Protein AF-A0AAW9W8B9-F1 (afdb_monomer_lite)

Organism: Streptococcus pneumoniae (NCBI:txid1313)

Secondary structure (DSSP, 8-state):
--TGGGT-SSSGGGHHHHHHHHHHHHHHHHHHHHHS-HHHHHHHS-SS---EEEPSEETTEEPPTTSEESEEEE-HHIIIIITTTT------S-S-EEE--SSTT-TT-EEEESSS-TTSTTS--

Foldseek 3Di:
DDQQQVVHDDCVVCVVLVVVLVVLVVVVLVVVLVVDDPVCNVVSDDPDDAEEAEAQLGVQGRADQCQDDVDPDGNCCNNPPCNVVVNDDDQPVDQKDWDDDPDNRPNNTHIYRHNHDCSDPPNSD

Sequence (125 aa):
GSAERLGKKSLEDIKDIVNKAADGYRNYYDFWYRLASDNVKQRLLRDAVIPIWEGYNAPGGWVEKYGRYNTDKVYTPLREFFGPMDKYYNYNGTGAYAAIYPNSDDIRTDVKYVHLEMVGEYGIS

Radius of gyration: 16.25 Å; chains: 1; bounding box: 38×25×50 Å

pLDDT: mean 89.36, std 5.5, range [68.25, 96.06]

Structure (mmCIF, N/CA/C/O backbone):
data_AF-A0AAW9W8B9-F1
#
_entry.id   AF-A0AAW9W8B9-F1
#
loop_
_atom_site.group_PDB
_atom_site.id
_atom_site.type_symbol
_atom_site.label_atom_id
_atom_site.label_alt_id
_atom_site.label_comp_id
_atom_site.label_asym_id
_atom_site.label_entity_id
_atom_site.label_seq_id
_atom_site.pdbx_PDB_ins_code
_atom_site.Cartn_x
_atom_site.Cartn_y
_atom_site.Cartn_z
_atom_site.occupancy
_atom_site.B_iso_or_equiv
_atom_site.auth_seq_id
_atom_site.auth_com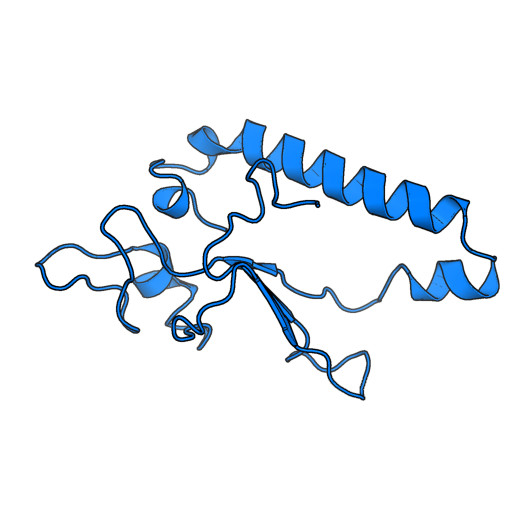p_id
_atom_site.auth_asym_id
_atom_site.auth_atom_id
_atom_site.pdbx_PDB_model_num
ATOM 1 N N . GLY A 1 1 ? 3.658 -2.983 0.040 1.00 87.56 1 GLY A N 1
ATOM 2 C CA . GLY A 1 1 ? 4.743 -2.004 0.166 1.00 87.56 1 GLY A CA 1
ATOM 3 C C . GLY A 1 1 ? 5.986 -2.640 -0.401 1.00 87.56 1 GLY A C 1
ATOM 4 O O . GLY A 1 1 ? 6.249 -3.787 -0.061 1.00 87.56 1 GLY A O 1
ATOM 5 N N . SER A 1 2 ? 6.722 -1.933 -1.253 1.00 92.25 2 SER A N 1
ATOM 6 C CA . SER A 1 2 ? 7.921 -2.449 -1.903 1.00 92.25 2 SER A CA 1
ATOM 7 C C . SER A 1 2 ? 9.026 -1.399 -1.894 1.00 92.25 2 SER A C 1
ATOM 9 O O . SER A 1 2 ? 8.762 -0.195 -1.891 1.00 92.25 2 SER A O 1
ATOM 11 N N . ALA A 1 3 ? 10.276 -1.857 -1.883 1.00 93.56 3 ALA A N 1
ATOM 12 C CA . ALA A 1 3 ? 11.432 -0.971 -1.963 1.00 93.56 3 ALA A CA 1
ATOM 13 C C . ALA A 1 3 ? 11.483 -0.235 -3.308 1.00 93.56 3 ALA A C 1
ATOM 15 O O . ALA A 1 3 ? 11.750 0.967 -3.356 1.00 93.56 3 ALA A O 1
ATOM 16 N N . GLU A 1 4 ? 11.139 -0.941 -4.387 1.00 93.38 4 GLU A N 1
ATOM 17 C CA . GLU A 1 4 ? 11.162 -0.401 -5.744 1.00 93.38 4 GLU A CA 1
ATOM 18 C C . GLU A 1 4 ? 10.189 0.777 -5.899 1.00 93.38 4 GLU A C 1
ATOM 20 O O . GLU A 1 4 ? 10.537 1.758 -6.554 1.00 93.38 4 GLU A O 1
ATOM 25 N N . ARG A 1 5 ? 9.035 0.767 -5.208 1.00 91.06 5 ARG A N 1
ATOM 26 C CA . ARG A 1 5 ? 8.100 1.909 -5.170 1.00 91.06 5 ARG A CA 1
ATOM 27 C C . ARG A 1 5 ? 8.750 3.212 -4.725 1.00 91.06 5 ARG A C 1
ATOM 29 O O . ARG A 1 5 ? 8.359 4.275 -5.201 1.00 91.06 5 ARG A O 1
ATOM 36 N N . LEU A 1 6 ? 9.708 3.117 -3.806 1.00 91.31 6 LEU A N 1
ATOM 37 C CA . LEU A 1 6 ? 10.438 4.240 -3.217 1.00 91.31 6 LEU A CA 1
ATOM 38 C C . LEU A 1 6 ? 11.757 4.525 -3.958 1.00 91.31 6 LEU A C 1
ATOM 40 O O . LEU A 1 6 ? 12.603 5.273 -3.465 1.00 91.31 6 LEU A O 1
ATOM 44 N N . GLY A 1 7 ? 11.983 3.886 -5.113 1.00 91.25 7 GLY A N 1
ATOM 45 C CA . GLY A 1 7 ? 13.245 3.971 -5.850 1.00 91.25 7 GLY A CA 1
ATOM 46 C C . GLY A 1 7 ? 14.423 3.302 -5.139 1.00 91.25 7 GLY A C 1
ATOM 47 O O . GLY A 1 7 ? 15.574 3.660 -5.392 1.00 91.25 7 GLY A O 1
ATOM 48 N N . LYS A 1 8 ? 14.152 2.360 -4.229 1.00 93.31 8 LYS A N 1
ATOM 49 C CA . LYS A 1 8 ? 15.152 1.598 -3.469 1.00 93.31 8 LYS A CA 1
ATOM 50 C C . LYS A 1 8 ? 15.271 0.169 -3.991 1.00 93.31 8 LYS A C 1
ATOM 52 O O . LYS A 1 8 ? 14.413 -0.292 -4.741 1.00 93.31 8 LYS A O 1
ATOM 57 N N . LYS A 1 9 ? 16.351 -0.526 -3.626 1.00 92.06 9 LYS A N 1
ATOM 58 C CA . LYS A 1 9 ? 16.678 -1.843 -4.199 1.00 92.06 9 LYS A CA 1
ATOM 59 C C . LYS A 1 9 ? 16.408 -3.002 -3.249 1.00 92.06 9 LYS A C 1
ATOM 61 O O . LYS A 1 9 ? 16.231 -4.120 -3.722 1.00 92.06 9 LYS A O 1
ATOM 66 N N . SER A 1 10 ? 16.370 -2.757 -1.942 1.00 93.50 10 SER A N 1
ATOM 67 C CA . SER A 1 10 ? 16.194 -3.812 -0.943 1.00 93.50 10 SER A CA 1
ATOM 68 C C . SER A 1 10 ? 15.312 -3.389 0.231 1.00 93.50 10 SER A C 1
ATOM 70 O O . SER A 1 10 ? 14.986 -2.214 0.406 1.00 93.50 10 SER A O 1
ATOM 72 N N . LEU A 1 11 ? 14.923 -4.371 1.049 1.00 89.94 11 LEU A N 1
ATOM 73 C CA . LEU A 1 11 ? 14.217 -4.128 2.305 1.00 89.94 11 LEU A CA 1
ATOM 74 C C . LEU A 1 11 ? 15.096 -3.347 3.292 1.00 89.94 11 LEU A C 1
ATOM 76 O O . LEU A 1 11 ? 14.600 -2.485 4.013 1.00 89.94 11 LEU A O 1
ATOM 80 N N . GLU A 1 12 ? 16.398 -3.623 3.303 1.00 95.94 12 GLU A N 1
ATOM 81 C CA . GLU A 1 12 ? 17.372 -2.942 4.153 1.00 95.94 12 GLU A CA 1
ATOM 82 C C . GLU A 1 12 ? 17.393 -1.434 3.875 1.00 95.94 12 GLU A C 1
ATOM 84 O O . GLU A 1 12 ? 17.378 -0.651 4.823 1.00 95.94 12 GLU A O 1
ATOM 89 N N . ASP A 1 13 ? 17.316 -1.026 2.602 1.00 96.06 13 ASP A N 1
ATOM 90 C CA . ASP A 1 13 ? 17.293 0.386 2.190 1.00 96.06 13 ASP A CA 1
ATOM 91 C C . ASP A 1 13 ? 16.066 1.157 2.707 1.00 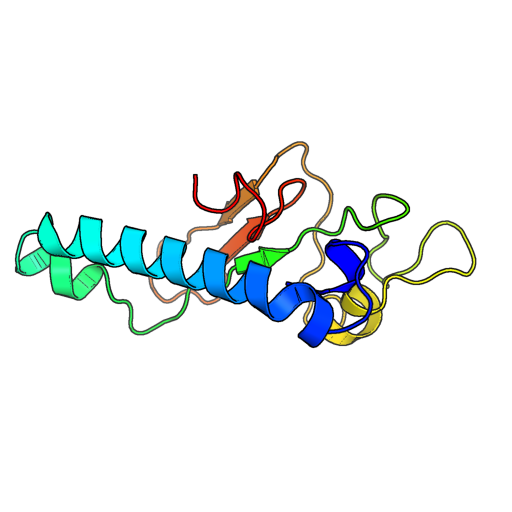96.06 13 ASP A C 1
ATOM 93 O O . ASP A 1 13 ? 16.079 2.390 2.762 1.00 96.06 13 ASP A O 1
ATOM 97 N N . ILE A 1 14 ? 14.979 0.448 3.028 1.00 94.31 14 ILE A N 1
ATOM 98 C CA . ILE A 1 14 ? 13.706 1.040 3.463 1.00 94.31 14 ILE A CA 1
ATOM 99 C C . ILE A 1 14 ? 13.378 0.741 4.924 1.00 94.31 14 ILE A C 1
ATOM 101 O O . ILE A 1 14 ? 12.343 1.193 5.410 1.00 94.31 14 ILE A O 1
ATOM 105 N N . LYS A 1 15 ? 14.234 0.002 5.637 1.00 95.12 15 LYS A N 1
ATOM 106 C CA . LYS A 1 15 ? 13.943 -0.504 6.983 1.00 95.12 15 LYS A CA 1
ATOM 107 C C . LYS A 1 15 ? 13.583 0.613 7.959 1.00 95.12 15 LYS A C 1
ATOM 109 O O . LYS A 1 15 ? 12.579 0.507 8.656 1.00 95.12 15 LYS A O 1
ATOM 114 N N . ASP A 1 16 ? 14.345 1.701 7.967 1.00 95.19 16 ASP A N 1
ATOM 115 C CA . ASP A 1 16 ? 14.099 2.822 8.880 1.00 95.19 16 ASP A CA 1
ATOM 116 C C . ASP A 1 16 ? 12.805 3.573 8.547 1.00 95.19 16 ASP A C 1
ATOM 118 O O . ASP A 1 16 ? 12.073 3.983 9.447 1.00 95.19 16 ASP A O 1
ATOM 122 N N . ILE A 1 17 ? 12.476 3.697 7.257 1.00 93.38 17 ILE A N 1
ATOM 123 C CA . ILE A 1 17 ? 11.228 4.314 6.789 1.00 93.38 17 ILE A CA 1
ATOM 124 C C . ILE A 1 17 ? 10.037 3.447 7.215 1.00 93.38 17 ILE A C 1
ATOM 126 O O . ILE A 1 17 ? 9.063 3.957 7.767 1.00 93.38 17 ILE A O 1
ATOM 130 N N . VAL A 1 18 ? 10.135 2.129 7.021 1.00 93.25 18 VAL A N 1
ATOM 131 C CA . VAL A 1 18 ? 9.107 1.169 7.440 1.00 93.25 18 VAL A CA 1
ATOM 132 C C . VAL A 1 18 ? 8.937 1.174 8.959 1.00 93.25 18 VAL A C 1
ATOM 134 O O . VAL A 1 18 ? 7.805 1.233 9.428 1.00 93.25 18 VAL A O 1
ATOM 137 N N . ASN A 1 19 ? 10.029 1.180 9.730 1.00 95.00 19 ASN A N 1
ATOM 138 C CA . ASN A 1 19 ? 9.979 1.243 11.193 1.00 95.00 19 ASN A CA 1
ATOM 139 C C . ASN A 1 19 ? 9.307 2.530 11.677 1.00 95.00 19 ASN A C 1
ATOM 141 O O . ASN A 1 19 ? 8.388 2.475 12.489 1.00 95.00 19 ASN A O 1
ATOM 145 N N . LYS A 1 20 ? 9.705 3.683 11.126 1.00 93.81 20 LYS A N 1
ATOM 146 C CA . LYS A 1 20 ? 9.087 4.971 11.456 1.00 93.81 20 LYS A CA 1
ATOM 147 C C . LYS A 1 20 ? 7.594 4.973 11.134 1.00 93.81 20 LYS A C 1
ATOM 149 O O . LYS A 1 20 ? 6.796 5.473 11.925 1.00 93.81 20 LYS A O 1
ATOM 154 N N . ALA A 1 21 ? 7.211 4.412 9.987 1.00 92.06 21 ALA A N 1
ATOM 155 C CA . ALA A 1 21 ? 5.810 4.314 9.615 1.00 92.06 21 ALA A CA 1
ATOM 156 C C . ALA A 1 21 ? 5.037 3.403 10.581 1.00 92.06 21 ALA A C 1
ATOM 158 O O . ALA A 1 21 ? 3.974 3.783 11.069 1.00 92.06 21 ALA A O 1
ATOM 159 N N . ALA A 1 22 ? 5.597 2.238 10.915 1.00 91.50 22 ALA A N 1
ATOM 160 C CA . ALA A 1 22 ? 5.018 1.296 11.866 1.00 91.50 22 ALA A CA 1
ATOM 161 C C . ALA A 1 22 ? 4.826 1.919 13.259 1.00 91.50 22 ALA A C 1
ATOM 163 O O . ALA A 1 22 ? 3.759 1.755 13.852 1.00 91.50 22 ALA A O 1
ATOM 164 N N . ASP A 1 23 ? 5.803 2.686 13.751 1.00 94.19 23 ASP A N 1
ATOM 165 C CA . ASP A 1 23 ? 5.678 3.433 15.005 1.00 94.19 23 ASP A CA 1
ATOM 166 C C . ASP A 1 23 ? 4.539 4.456 14.941 1.00 94.19 23 ASP A C 1
ATOM 168 O O . ASP A 1 23 ? 3.758 4.572 15.886 1.00 94.19 23 ASP A O 1
ATOM 172 N N . GLY A 1 24 ? 4.392 5.167 13.821 1.00 91.62 24 GLY A N 1
ATOM 173 C CA . GLY A 1 24 ? 3.291 6.109 13.635 1.00 91.62 24 GLY A CA 1
ATOM 174 C C . GLY A 1 24 ? 1.917 5.426 13.609 1.00 91.62 24 GLY A C 1
ATOM 175 O O . GLY A 1 24 ? 1.022 5.862 14.332 1.00 91.62 24 GLY A O 1
ATOM 176 N N . TYR A 1 25 ? 1.756 4.314 12.879 1.00 89.12 25 TYR A N 1
ATOM 177 C CA . TYR A 1 25 ? 0.518 3.521 12.910 1.00 89.12 25 TYR A CA 1
ATOM 178 C C . TYR A 1 25 ? 0.220 2.998 14.321 1.00 89.12 25 TYR A C 1
ATOM 180 O O . TYR A 1 25 ? -0.916 3.089 14.788 1.00 89.12 25 TYR A O 1
ATOM 188 N N . ARG A 1 26 ? 1.235 2.501 15.040 1.00 91.19 26 ARG A N 1
ATOM 189 C CA . ARG A 1 26 ? 1.084 2.049 16.430 1.00 91.19 26 ARG A CA 1
ATOM 190 C C . ARG A 1 26 ? 0.599 3.182 17.333 1.00 91.19 26 ARG A C 1
ATOM 192 O O . ARG A 1 26 ? -0.330 2.982 18.110 1.00 91.19 26 ARG A O 1
ATOM 199 N N . ASN A 1 27 ? 1.206 4.361 17.222 1.00 92.69 27 ASN A N 1
ATOM 200 C CA . ASN A 1 27 ? 0.850 5.523 18.033 1.00 92.69 27 ASN A CA 1
ATOM 201 C C . ASN A 1 27 ? -0.562 6.036 17.712 1.00 92.69 27 ASN A C 1
ATOM 203 O O . ASN A 1 27 ? -1.284 6.422 18.628 1.00 92.69 27 ASN A O 1
ATOM 207 N N . TYR A 1 28 ? -0.984 5.992 16.443 1.00 90.56 28 TYR A N 1
ATOM 208 C CA . TYR A 1 28 ? -2.358 6.307 16.042 1.00 90.56 28 TYR A CA 1
ATOM 209 C C . TYR A 1 28 ? -3.370 5.378 16.729 1.00 90.56 28 TYR A C 1
ATOM 211 O O . TYR A 1 28 ? -4.333 5.850 17.336 1.00 90.56 28 TYR A O 1
ATOM 219 N N . TYR A 1 29 ? -3.132 4.061 16.699 1.00 88.44 29 TYR A N 1
ATOM 220 C CA . TYR A 1 29 ? -4.007 3.104 17.380 1.00 88.44 29 TYR A CA 1
ATOM 221 C C . TYR A 1 29 ? -3.981 3.262 18.907 1.00 88.44 29 TYR A C 1
ATOM 223 O O . TYR A 1 29 ? -5.043 3.218 19.523 1.00 88.44 29 TYR A O 1
ATOM 231 N N . ASP A 1 30 ? -2.816 3.501 19.523 1.00 91.56 30 ASP A N 1
ATOM 232 C CA . ASP A 1 30 ? -2.699 3.762 20.971 1.00 91.56 30 ASP A CA 1
ATOM 233 C C . ASP A 1 30 ? -3.489 5.013 21.388 1.00 91.56 30 ASP A C 1
ATOM 235 O O . ASP A 1 30 ? -4.219 4.985 22.381 1.00 91.56 30 ASP A O 1
ATOM 239 N N . PHE A 1 31 ? -3.417 6.091 20.601 1.00 93.06 31 PHE A N 1
ATOM 240 C CA . PHE A 1 31 ? -4.184 7.312 20.847 1.00 93.06 31 PHE A CA 1
ATOM 241 C C . PHE A 1 31 ? -5.694 7.040 20.876 1.00 93.06 31 PHE A C 1
ATOM 243 O O . PHE A 1 31 ? -6.361 7.355 21.865 1.00 93.06 31 PHE A O 1
ATOM 250 N N . TRP A 1 32 ? -6.235 6.398 19.835 1.00 91.12 32 TRP A N 1
ATOM 251 C CA . TRP A 1 32 ? -7.665 6.083 19.774 1.00 91.12 32 TRP A CA 1
ATOM 252 C C . TRP A 1 32 ? -8.094 5.077 20.832 1.00 91.12 32 TRP A C 1
ATOM 254 O O . TRP A 1 32 ? -9.176 5.210 21.401 1.00 91.12 32 TRP A O 1
ATOM 264 N N . TYR A 1 33 ? -7.242 4.105 21.147 1.00 92.19 33 TYR A N 1
ATOM 265 C CA . TYR A 1 33 ? -7.517 3.126 22.190 1.00 92.19 33 TYR A CA 1
ATOM 266 C C . TYR A 1 33 ? -7.656 3.776 23.573 1.00 92.19 33 TYR A C 1
ATOM 268 O O . TYR A 1 33 ? -8.528 3.388 24.352 1.00 92.19 33 TYR A O 1
ATOM 276 N N . ARG A 1 34 ? -6.839 4.793 23.879 1.00 93.50 34 ARG A N 1
ATOM 277 C CA . ARG A 1 34 ? -6.920 5.547 25.143 1.00 93.50 34 ARG A CA 1
ATOM 278 C C . ARG A 1 34 ? -8.169 6.416 25.248 1.00 93.50 34 ARG A C 1
ATOM 280 O O . ARG A 1 34 ? -8.665 6.603 26.355 1.00 93.50 34 ARG A O 1
ATOM 287 N N . LEU A 1 35 ? -8.660 6.938 24.125 1.00 94.62 35 LEU A N 1
ATOM 288 C CA . LEU A 1 35 ? -9.876 7.757 24.078 1.00 94.62 35 LEU A CA 1
ATOM 289 C C . LEU A 1 35 ? -11.164 6.931 24.012 1.00 94.62 35 LEU A C 1
ATOM 291 O O . LEU A 1 35 ? -12.227 7.419 24.393 1.00 94.62 35 LEU A O 1
ATOM 295 N N . ALA A 1 36 ? -11.092 5.700 23.510 1.00 91.69 36 ALA A N 1
ATOM 296 C CA . ALA A 1 36 ? -12.253 4.840 23.366 1.00 91.69 36 ALA A CA 1
ATOM 297 C C . ALA A 1 36 ? -12.835 4.422 24.724 1.00 91.69 36 ALA A C 1
ATOM 299 O O . ALA A 1 36 ? -12.117 4.147 25.686 1.00 91.69 36 ALA A O 1
ATOM 300 N N . SER A 1 37 ? -14.159 4.297 24.779 1.00 92.44 37 SER A N 1
ATOM 301 C CA . SER A 1 37 ? -14.848 3.625 25.879 1.00 92.44 37 SER A CA 1
ATOM 302 C C . SER A 1 37 ? -14.559 2.120 25.866 1.00 92.44 37 SER A C 1
ATOM 304 O O . SER A 1 37 ? -14.233 1.542 24.825 1.00 92.44 37 SER A O 1
ATOM 306 N N . ASP A 1 38 ? -14.709 1.451 27.011 1.00 89.31 38 ASP A N 1
ATOM 307 C CA . ASP A 1 38 ? -14.340 0.034 27.150 1.00 89.31 38 ASP A CA 1
ATOM 308 C C . ASP A 1 38 ? -15.077 -0.888 26.164 1.00 89.31 38 ASP A C 1
ATOM 310 O O . ASP A 1 38 ? -14.480 -1.807 25.605 1.00 89.31 38 ASP A O 1
ATOM 314 N N . ASN A 1 39 ? -16.341 -0.583 25.854 1.00 85.88 39 ASN A N 1
ATOM 315 C CA . ASN A 1 39 ? -17.142 -1.320 24.871 1.00 85.88 39 ASN A CA 1
ATOM 316 C C . ASN A 1 39 ? -16.723 -1.081 23.402 1.00 85.88 39 ASN A C 1
ATOM 318 O O . ASN A 1 39 ? -17.182 -1.794 22.511 1.00 85.88 39 ASN A O 1
ATOM 322 N N . VAL A 1 40 ? -15.887 -0.074 23.129 1.00 86.31 40 VAL A N 1
ATOM 323 C CA . VAL A 1 40 ? -15.358 0.243 21.790 1.00 86.31 40 VAL A CA 1
ATOM 324 C C . VAL A 1 40 ? -13.924 -0.259 21.627 1.00 86.31 40 VAL A C 1
ATOM 326 O O . VAL A 1 40 ? -13.565 -0.689 20.533 1.00 86.31 40 VAL A O 1
ATOM 329 N N . LYS A 1 41 ? -13.125 -0.296 22.702 1.00 88.31 41 LYS A N 1
ATOM 330 C CA . LYS A 1 41 ? -11.743 -0.815 22.696 1.00 88.31 41 LYS A CA 1
ATOM 331 C C . LYS A 1 41 ? -11.628 -2.201 22.059 1.00 88.31 41 LYS A C 1
ATOM 333 O O . LYS A 1 41 ? -10.770 -2.411 21.208 1.00 88.31 41 LYS A O 1
ATOM 338 N N . GLN A 1 42 ? -12.543 -3.111 22.399 1.00 80.56 42 GLN A N 1
ATOM 339 C CA . GLN A 1 42 ? -12.582 -4.468 21.835 1.00 80.56 42 GLN A CA 1
ATOM 340 C C . GLN A 1 42 ? -12.904 -4.509 20.332 1.00 80.56 42 GLN A C 1
ATOM 342 O O . GLN A 1 42 ? -12.648 -5.511 19.684 1.00 80.56 42 GLN A O 1
ATOM 347 N N . ARG A 1 43 ? -13.463 -3.434 19.764 1.00 79.69 43 ARG A N 1
ATOM 348 C CA . ARG A 1 43 ? -13.811 -3.333 18.336 1.00 79.69 43 ARG A CA 1
ATOM 349 C C . ARG A 1 43 ? -12.757 -2.589 17.514 1.00 79.69 43 ARG A C 1
ATOM 351 O O . ARG A 1 43 ? -12.812 -2.639 16.286 1.00 79.69 43 ARG A O 1
ATOM 358 N N . LEU A 1 44 ? -11.838 -1.877 18.174 1.00 79.50 44 LEU A N 1
ATOM 359 C CA . LEU A 1 44 ? -10.690 -1.232 17.527 1.00 79.50 44 LEU A CA 1
ATOM 360 C C . LEU A 1 44 ? -9.657 -2.266 17.076 1.00 79.50 44 LEU A C 1
ATOM 362 O O . LEU A 1 44 ? -9.088 -2.137 15.996 1.00 79.50 44 LEU A O 1
ATOM 366 N N . LEU A 1 45 ? -9.440 -3.294 17.894 1.00 74.56 45 LEU A N 1
ATOM 367 C CA . LEU A 1 45 ? -8.583 -4.425 17.567 1.00 74.56 45 LEU A CA 1
ATOM 368 C C . LEU A 1 45 ? -9.459 -5.493 16.912 1.00 74.56 45 LEU A C 1
ATOM 370 O O . LEU A 1 45 ? -10.238 -6.155 17.587 1.00 74.56 45 LEU A O 1
ATOM 374 N N . ARG A 1 46 ? -9.397 -5.596 15.584 1.00 70.44 46 ARG A N 1
ATOM 375 C CA . ARG A 1 46 ? -10.122 -6.631 14.840 1.00 70.44 46 ARG A CA 1
ATOM 376 C C . ARG A 1 46 ? -9.322 -7.928 14.819 1.00 70.44 46 ARG A C 1
ATOM 378 O O . ARG A 1 46 ? -8.098 -7.888 14.720 1.00 70.44 46 ARG A O 1
ATOM 385 N N . ASP A 1 47 ? -10.032 -9.052 14.796 1.00 68.25 47 ASP A N 1
ATOM 386 C CA . ASP A 1 47 ? -9.428 -10.373 14.579 1.00 68.25 47 ASP A CA 1
ATOM 387 C C . ASP A 1 47 ? -8.882 -10.524 13.146 1.00 68.25 47 ASP A C 1
ATOM 389 O O . ASP A 1 47 ? -7.927 -11.262 12.906 1.00 68.25 47 ASP A O 1
ATOM 393 N N . ALA A 1 48 ? -9.456 -9.785 12.189 1.00 70.69 48 ALA A N 1
ATOM 394 C CA . ALA A 1 48 ? -9.012 -9.734 10.802 1.00 70.69 48 ALA A CA 1
ATOM 395 C C . ALA A 1 48 ? -8.195 -8.463 10.507 1.00 70.69 48 ALA A C 1
ATOM 397 O O . ALA A 1 48 ? -8.628 -7.338 10.773 1.00 70.69 48 ALA A O 1
ATOM 398 N N . VAL A 1 49 ? -7.024 -8.645 9.892 1.00 78.50 49 VAL A N 1
ATOM 399 C CA . VAL A 1 49 ? -6.178 -7.547 9.403 1.00 78.50 49 VAL A CA 1
ATOM 400 C C . VAL A 1 49 ? -6.826 -6.908 8.174 1.00 78.50 49 VAL A C 1
ATOM 402 O O . VAL A 1 49 ? -7.135 -7.606 7.212 1.00 78.50 49 VAL A O 1
ATOM 405 N N . ILE A 1 50 ? -6.966 -5.579 8.173 1.00 87.62 50 ILE A N 1
ATOM 406 C CA . ILE A 1 50 ? -7.297 -4.811 6.964 1.00 87.62 50 ILE A CA 1
ATOM 407 C C . ILE A 1 50 ? -5.981 -4.539 6.222 1.00 87.62 50 ILE A C 1
ATOM 409 O O . ILE A 1 50 ? -5.163 -3.761 6.722 1.00 87.62 50 ILE A O 1
ATOM 413 N N . PRO A 1 51 ? -5.722 -5.176 5.068 1.00 90.06 51 PRO A N 1
ATOM 414 C CA . PRO A 1 51 ? -4.471 -4.981 4.359 1.00 90.06 51 PRO A CA 1
ATOM 415 C C . PRO A 1 51 ? -4.379 -3.574 3.762 1.00 90.06 51 PRO A C 1
ATOM 417 O O . PRO A 1 51 ? -5.365 -3.003 3.286 1.00 90.06 51 PRO A O 1
ATOM 420 N N . ILE A 1 52 ? -3.151 -3.054 3.746 1.00 91.50 52 ILE A N 1
ATOM 421 C CA . ILE A 1 52 ? -2.798 -1.790 3.104 1.00 91.50 52 ILE A CA 1
ATOM 422 C C . ILE A 1 52 ? -1.936 -2.096 1.879 1.00 91.50 52 ILE A C 1
ATOM 424 O O . ILE A 1 52 ? -0.826 -2.624 1.991 1.00 91.50 52 ILE A O 1
ATOM 428 N N . TRP A 1 53 ? -2.446 -1.759 0.700 1.00 92.50 53 TRP A N 1
ATOM 429 C CA . TRP A 1 53 ? -1.788 -2.002 -0.580 1.00 92.50 53 TRP A CA 1
ATOM 430 C C . TRP A 1 53 ? -1.135 -0.728 -1.123 1.00 92.50 53 TRP A C 1
ATOM 432 O O . TRP A 1 53 ? -1.656 0.379 -0.973 1.00 92.50 53 TRP A O 1
ATOM 442 N N . GLU A 1 54 ? 0.024 -0.888 -1.764 1.00 91.81 54 GLU A N 1
ATOM 443 C CA . GLU A 1 54 ? 0.678 0.196 -2.503 1.00 91.81 54 GLU A CA 1
ATOM 444 C C . GLU A 1 54 ? 0.087 0.334 -3.901 1.00 91.81 54 GLU A C 1
ATOM 446 O O . GLU A 1 54 ? -0.342 -0.647 -4.500 1.00 91.81 54 GLU A O 1
ATOM 451 N N . GLY A 1 55 ? 0.140 1.534 -4.454 1.00 90.69 55 GLY A N 1
ATOM 452 C CA . GLY A 1 55 ? -0.217 1.811 -5.833 1.00 90.69 55 GLY A CA 1
ATOM 453 C C . GLY A 1 55 ? 0.954 1.650 -6.786 1.00 90.69 55 GLY A C 1
ATOM 454 O O . GLY A 1 55 ? 2.121 1.600 -6.396 1.00 90.69 55 GLY A O 1
ATOM 455 N N . TYR A 1 56 ? 0.616 1.629 -8.070 1.00 91.62 56 TYR A N 1
ATOM 456 C CA . TYR A 1 56 ? 1.523 1.252 -9.152 1.00 91.62 56 TYR A CA 1
ATOM 457 C C . TYR A 1 56 ? 2.111 2.454 -9.892 1.00 91.62 56 TYR A C 1
ATOM 459 O O . TYR A 1 56 ? 2.581 2.316 -11.017 1.00 91.62 56 TYR A O 1
ATOM 467 N N . ASN A 1 57 ? 2.101 3.633 -9.262 1.00 89.12 57 ASN A N 1
ATOM 468 C CA . ASN A 1 57 ? 2.879 4.786 -9.707 1.00 89.12 57 ASN A CA 1
ATOM 469 C C . ASN A 1 57 ? 4.334 4.638 -9.237 1.00 89.12 57 ASN A C 1
ATOM 471 O O . ASN A 1 57 ? 4.751 5.255 -8.259 1.00 89.12 57 ASN A O 1
ATOM 475 N N . ALA A 1 58 ? 5.069 3.741 -9.881 1.00 86.38 58 ALA A N 1
ATOM 476 C CA . ALA A 1 58 ? 6.443 3.405 -9.539 1.00 86.38 58 ALA A CA 1
ATOM 477 C C . ALA A 1 58 ? 7.447 4.365 -10.212 1.00 86.38 58 ALA A C 1
ATOM 479 O O . ALA A 1 58 ? 7.062 5.178 -11.059 1.00 86.38 58 ALA A O 1
ATOM 480 N N . PRO A 1 59 ? 8.750 4.306 -9.874 1.00 86.94 59 PRO A N 1
ATOM 481 C CA . PRO A 1 59 ? 9.771 5.044 -10.610 1.00 86.94 59 PRO A CA 1
ATOM 482 C C . PRO A 1 59 ? 9.749 4.677 -12.102 1.00 86.94 59 PRO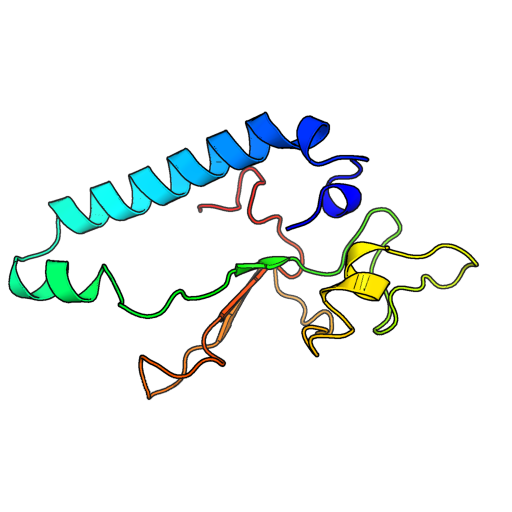 A C 1
ATOM 484 O O . PRO A 1 59 ? 10.106 3.569 -12.489 1.00 86.94 59 PRO A O 1
ATOM 487 N N . GLY A 1 60 ? 9.331 5.621 -12.947 1.00 86.62 60 GLY A N 1
ATOM 488 C CA . GLY A 1 60 ? 9.049 5.372 -14.368 1.00 86.62 60 GLY A CA 1
ATOM 489 C C . GLY A 1 60 ? 7.579 5.559 -14.760 1.00 86.62 60 GLY A C 1
ATOM 490 O O . GLY A 1 60 ? 7.266 5.510 -15.946 1.00 86.62 60 GLY A O 1
ATOM 491 N N . GLY A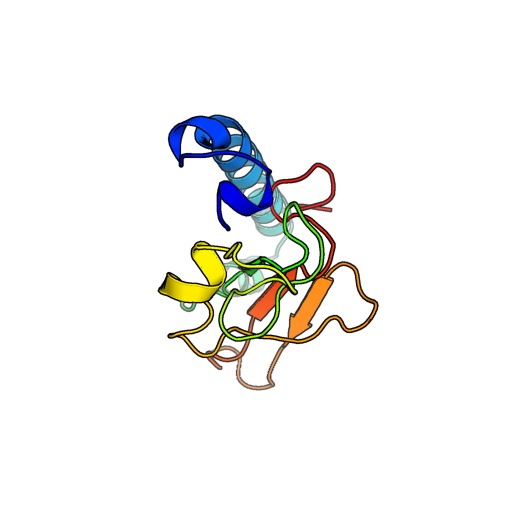 1 61 ? 6.703 5.837 -13.791 1.00 89.25 61 GLY A N 1
ATOM 492 C CA . GLY A 1 61 ? 5.293 6.154 -13.990 1.00 89.25 61 GLY A CA 1
ATOM 493 C C . GLY A 1 61 ? 4.362 4.985 -13.678 1.00 89.25 61 GLY A C 1
ATOM 494 O O . GLY A 1 61 ? 4.730 4.020 -13.006 1.00 89.25 61 GLY A O 1
ATOM 495 N N . TRP A 1 62 ? 3.124 5.093 -14.161 1.00 91.19 62 TRP A N 1
ATOM 496 C CA . TRP A 1 62 ? 2.102 4.077 -13.940 1.00 91.19 62 TRP A CA 1
ATOM 497 C C . TRP A 1 62 ? 2.407 2.789 -14.711 1.00 91.19 62 TRP A C 1
ATOM 499 O O . TRP A 1 62 ? 2.608 2.817 -15.926 1.00 91.19 62 TRP A O 1
ATOM 509 N N . VAL A 1 63 ? 2.407 1.664 -14.002 1.00 93.31 63 VAL A N 1
ATOM 510 C CA . VAL A 1 63 ? 2.717 0.339 -14.552 1.00 93.31 63 VAL A CA 1
ATOM 511 C C . VAL A 1 63 ? 1.442 -0.357 -15.046 1.00 93.31 63 VAL A C 1
ATOM 513 O O . VAL A 1 63 ? 0.376 -0.249 -14.426 1.00 93.31 63 VAL A O 1
ATOM 516 N N . GLU A 1 64 ? 1.526 -1.100 -16.154 1.00 92.44 64 GLU A N 1
ATOM 517 C CA . GLU A 1 64 ? 0.407 -1.944 -16.589 1.00 92.44 64 GLU A CA 1
ATOM 518 C C . GLU A 1 64 ? 0.264 -3.215 -15.727 1.00 92.44 64 GLU A C 1
ATOM 520 O O . GLU A 1 64 ? 1.137 -3.556 -14.931 1.00 92.44 64 GLU A O 1
ATOM 525 N N . LYS A 1 65 ? -0.866 -3.916 -15.859 1.00 92.31 65 LYS A N 1
ATOM 526 C CA . LYS A 1 65 ? -1.288 -5.009 -14.967 1.00 92.31 65 LYS A CA 1
ATOM 527 C C . LYS A 1 65 ? -0.330 -6.194 -14.828 1.00 92.31 65 LYS A C 1
ATOM 529 O O . LYS A 1 65 ? -0.374 -6.870 -13.806 1.00 92.31 65 LYS A O 1
ATOM 534 N N . TYR A 1 66 ? 0.522 -6.454 -15.813 1.00 92.00 66 TYR A N 1
ATOM 535 C CA . TYR A 1 66 ? 1.527 -7.518 -15.777 1.00 92.00 66 TYR A CA 1
ATOM 536 C C . TYR A 1 66 ? 2.908 -7.027 -15.325 1.00 92.00 66 TYR A C 1
ATOM 538 O O . TYR A 1 66 ? 3.899 -7.756 -15.431 1.00 92.00 66 TYR A O 1
ATOM 546 N N . GLY A 1 67 ? 2.984 -5.810 -14.784 1.00 93.50 67 GLY A N 1
ATOM 547 C CA . GLY A 1 67 ? 4.209 -5.263 -14.227 1.00 93.50 67 GLY A CA 1
ATOM 548 C C . GLY A 1 67 ? 5.183 -4.747 -15.281 1.00 93.50 67 GLY A C 1
ATOM 549 O O . GLY A 1 67 ? 6.368 -4.647 -14.984 1.00 93.50 67 GLY A O 1
ATOM 550 N N . ARG A 1 68 ? 4.754 -4.454 -16.510 1.00 92.88 68 ARG A N 1
ATOM 551 C CA . ARG A 1 68 ? 5.610 -3.874 -17.554 1.00 92.88 68 ARG A CA 1
ATOM 552 C C . ARG A 1 68 ? 5.396 -2.370 -17.672 1.00 92.88 68 ARG A C 1
ATOM 554 O O . ARG A 1 68 ? 4.331 -1.832 -17.376 1.00 92.88 68 ARG A O 1
ATOM 561 N N . TYR A 1 69 ? 6.431 -1.684 -18.126 1.00 89.81 69 TYR A N 1
ATOM 562 C CA . TYR A 1 69 ? 6.293 -0.324 -18.636 1.00 89.81 69 TYR A CA 1
ATOM 563 C C . TYR A 1 69 ? 6.049 -0.374 -20.153 1.00 89.81 69 TYR A C 1
ATOM 565 O O . TYR A 1 69 ? 6.142 -1.435 -20.769 1.00 89.81 69 TYR A O 1
ATOM 573 N N . ASN A 1 70 ? 5.835 0.777 -20.798 1.00 85.44 70 ASN A N 1
ATOM 574 C CA . ASN A 1 70 ? 5.847 0.898 -22.271 1.00 85.44 70 ASN A CA 1
ATOM 575 C C . ASN A 1 70 ? 7.272 0.751 -22.867 1.00 85.44 70 ASN A C 1
ATOM 577 O O . ASN A 1 70 ? 7.619 1.394 -23.853 1.00 85.44 70 ASN A O 1
ATOM 581 N N . THR A 1 71 ? 8.125 -0.040 -22.214 1.00 85.31 71 THR A N 1
ATOM 582 C CA . THR A 1 71 ? 9.539 -0.306 -22.512 1.00 85.31 71 THR A CA 1
ATOM 583 C C . THR A 1 71 ? 9.867 -1.737 -22.063 1.00 85.31 71 THR A C 1
ATOM 585 O O . THR A 1 71 ? 9.045 -2.370 -21.405 1.00 85.31 71 THR A O 1
ATOM 588 N N . ASP A 1 72 ? 11.089 -2.219 -22.296 1.00 86.50 72 ASP A N 1
ATOM 589 C CA . ASP A 1 72 ? 11.539 -3.538 -21.805 1.00 86.50 72 ASP A CA 1
ATOM 590 C C . ASP A 1 72 ? 11.730 -3.613 -20.277 1.00 86.50 72 ASP A C 1
ATOM 592 O O . ASP A 1 72 ? 12.069 -4.664 -19.726 1.00 86.50 72 ASP A O 1
ATOM 596 N N . LYS A 1 73 ? 11.534 -2.498 -19.565 1.00 90.44 73 LYS A N 1
ATOM 597 C CA . LYS A 1 73 ? 11.599 -2.462 -18.105 1.00 90.44 73 LYS A CA 1
ATOM 598 C C . LYS A 1 73 ? 10.346 -3.069 -17.483 1.00 90.44 73 LYS A C 1
ATOM 600 O O . LYS A 1 73 ? 9.238 -2.989 -18.016 1.00 90.44 73 LYS A O 1
ATOM 605 N N . VAL A 1 74 ? 10.531 -3.589 -16.279 1.00 93.75 74 VAL A N 1
ATOM 606 C CA . VAL A 1 74 ? 9.493 -4.221 -15.467 1.00 93.75 74 VAL A CA 1
ATOM 607 C C . VAL A 1 74 ? 9.521 -3.651 -14.059 1.00 93.75 74 VAL A C 1
ATOM 609 O O . VAL A 1 74 ? 10.590 -3.335 -13.548 1.00 93.75 74 VAL A O 1
ATOM 612 N N . TYR A 1 75 ? 8.347 -3.537 -13.455 1.00 95.12 75 TYR A N 1
ATOM 613 C CA . TYR A 1 75 ? 8.165 -3.293 -12.038 1.00 95.12 75 TYR A CA 1
ATOM 614 C C . TYR A 1 75 ? 7.978 -4.633 -11.332 1.00 95.12 75 TYR A C 1
ATOM 616 O O . TYR A 1 75 ? 6.905 -5.250 -11.378 1.00 95.12 75 TYR A O 1
ATOM 624 N N . THR A 1 76 ? 9.053 -5.101 -10.707 1.00 94.94 76 THR A N 1
ATOM 625 C CA . THR A 1 76 ? 9.146 -6.446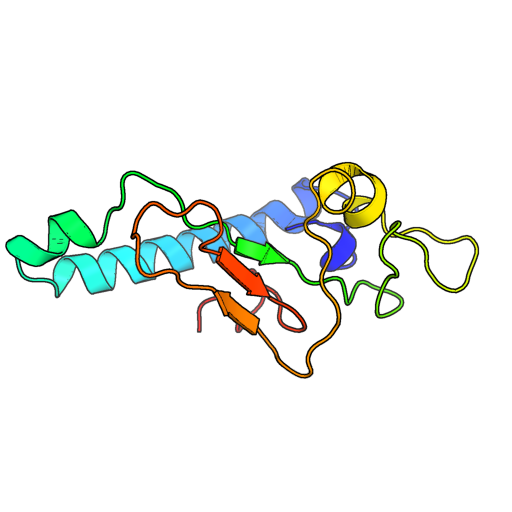 -10.123 1.00 94.94 76 THR A CA 1
ATOM 626 C C . THR A 1 76 ? 8.024 -6.745 -9.120 1.00 94.94 76 THR A C 1
ATOM 628 O O . THR A 1 76 ? 7.402 -7.802 -9.247 1.00 94.94 76 THR A O 1
ATOM 631 N N . PRO A 1 77 ? 7.664 -5.832 -8.188 1.00 94.69 77 PRO A N 1
ATOM 632 C CA . PRO A 1 77 ? 6.636 -6.106 -7.186 1.00 94.69 77 PRO A CA 1
ATOM 633 C C . PRO A 1 77 ? 5.264 -6.408 -7.790 1.00 94.69 77 PRO A C 1
ATOM 635 O O . PRO A 1 77 ? 4.557 -7.296 -7.314 1.00 94.69 77 PRO A O 1
ATOM 638 N N . LEU A 1 78 ? 4.874 -5.701 -8.857 1.00 95.25 78 LEU A N 1
ATOM 639 C CA . LEU A 1 78 ? 3.602 -5.974 -9.525 1.00 95.25 78 LEU A CA 1
ATOM 640 C C . LEU A 1 78 ? 3.667 -7.263 -10.346 1.00 95.25 78 LEU A C 1
ATOM 642 O O . LEU A 1 78 ? 2.728 -8.051 -10.296 1.00 95.25 78 LEU A O 1
ATOM 646 N N . ARG A 1 79 ? 4.779 -7.514 -11.044 1.00 95.44 79 ARG A N 1
ATOM 647 C CA . ARG A 1 79 ? 4.961 -8.736 -11.837 1.00 95.44 79 ARG A CA 1
ATOM 648 C C . ARG A 1 79 ? 4.935 -10.007 -10.981 1.00 95.44 79 ARG A C 1
ATOM 650 O O . ARG A 1 79 ? 4.367 -11.008 -11.403 1.00 95.44 79 ARG A O 1
ATOM 657 N N . GLU A 1 80 ? 5.579 -9.980 -9.817 1.00 95.12 80 GLU A N 1
ATOM 658 C CA . GLU A 1 80 ? 5.883 -11.192 -9.041 1.00 95.12 80 GLU A CA 1
ATOM 659 C C . GLU A 1 80 ? 4.996 -11.388 -7.810 1.00 95.12 80 GLU A C 1
ATOM 661 O O . GLU A 1 80 ? 4.861 -12.517 -7.346 1.00 95.12 80 GLU A O 1
ATOM 666 N N . PHE A 1 81 ? 4.371 -10.327 -7.289 1.00 94.44 81 PHE A N 1
ATOM 667 C CA . PHE A 1 81 ? 3.583 -10.403 -6.058 1.00 94.44 81 PHE A CA 1
ATOM 668 C C . PHE A 1 81 ? 2.156 -9.873 -6.233 1.00 94.44 81 PHE A C 1
ATOM 670 O O . PHE A 1 81 ? 1.203 -10.647 -6.153 1.00 94.44 81 PHE A O 1
ATOM 677 N N . PHE A 1 82 ? 1.972 -8.581 -6.527 1.00 94.38 82 PHE A N 1
ATOM 678 C CA . PHE A 1 82 ? 0.620 -7.998 -6.552 1.00 94.38 82 PHE A CA 1
ATOM 679 C C . PHE A 1 82 ? -0.238 -8.511 -7.714 1.00 94.38 82 PHE A C 1
ATOM 681 O O . PHE A 1 82 ? -1.429 -8.758 -7.534 1.00 94.38 82 PHE A O 1
ATOM 688 N N . GLY A 1 83 ? 0.351 -8.688 -8.898 1.00 94.31 83 GLY A N 1
ATOM 689 C CA . GLY A 1 83 ? -0.338 -9.176 -10.093 1.00 94.31 83 GLY A CA 1
ATOM 690 C C . GLY A 1 83 ? -0.835 -10.615 -9.930 1.00 94.31 83 GLY A C 1
ATOM 691 O O . GLY A 1 83 ? -2.033 -10.843 -10.088 1.00 94.31 83 GLY A O 1
ATOM 692 N N . PRO A 1 84 ? 0.028 -11.577 -9.541 1.00 94.81 84 PRO A N 1
ATOM 693 C CA . PRO A 1 84 ? -0.385 -12.957 -9.267 1.00 94.81 84 PRO A CA 1
ATOM 694 C C . PRO A 1 84 ? -1.470 -13.101 -8.191 1.00 94.81 84 PRO A C 1
ATOM 696 O O . PRO A 1 84 ? -2.225 -14.068 -8.210 1.00 94.81 84 PRO A O 1
ATOM 699 N N . MET A 1 85 ? -1.569 -12.139 -7.269 1.00 92.44 85 MET A N 1
ATOM 700 C CA . MET A 1 85 ? -2.597 -12.096 -6.222 1.00 92.44 85 MET A CA 1
ATOM 701 C C . MET A 1 85 ? -3.878 -11.349 -6.629 1.00 92.44 85 MET A C 1
ATOM 703 O O . MET A 1 85 ? -4.722 -11.083 -5.771 1.00 92.44 85 MET A O 1
ATOM 707 N N . ASP A 1 86 ? -4.011 -10.974 -7.905 1.00 92.00 86 ASP A N 1
ATOM 708 C CA . ASP A 1 86 ? -5.126 -10.183 -8.439 1.00 92.00 86 ASP A CA 1
ATOM 709 C C . ASP A 1 86 ? -5.354 -8.873 -7.660 1.00 92.00 86 ASP A C 1
ATOM 711 O O . ASP A 1 86 ? -6.472 -8.446 -7.370 1.00 92.00 86 ASP A O 1
ATOM 715 N N . LYS A 1 87 ? -4.252 -8.227 -7.256 1.00 92.94 87 LYS A N 1
ATOM 716 C CA . LYS A 1 87 ? -4.274 -6.936 -6.555 1.00 92.94 87 LYS A CA 1
ATOM 717 C C . LYS A 1 87 ? -4.015 -5.752 -7.467 1.00 92.94 87 LYS A C 1
ATOM 719 O O . LYS A 1 87 ? -3.905 -4.634 -6.972 1.00 92.94 87 LYS A O 1
ATOM 724 N N . TYR A 1 88 ? -3.979 -5.942 -8.784 1.00 92.56 88 TYR A N 1
ATOM 725 C CA . TYR A 1 88 ? -3.916 -4.816 -9.707 1.00 92.56 88 TYR A CA 1
ATOM 726 C C . TYR A 1 88 ? -5.196 -3.969 -9.661 1.00 92.56 88 TYR A C 1
ATOM 728 O O . TYR A 1 88 ? -6.310 -4.477 -9.583 1.00 92.56 88 TYR A O 1
ATOM 736 N N . TYR A 1 89 ? -5.034 -2.655 -9.756 1.00 91.06 89 TYR A N 1
ATOM 737 C CA . TYR A 1 89 ? -6.114 -1.685 -9.886 1.00 91.06 89 TYR A CA 1
ATOM 738 C C . TYR A 1 89 ? -5.618 -0.522 -10.735 1.00 91.06 89 TYR A C 1
ATOM 740 O O . TYR A 1 89 ? -4.427 -0.229 -10.741 1.00 91.06 89 TYR A O 1
ATOM 748 N N . ASN A 1 90 ? -6.526 0.134 -11.458 1.00 89.38 90 ASN A N 1
ATOM 749 C CA . ASN A 1 90 ? -6.194 1.289 -12.290 1.00 89.38 90 ASN A CA 1
ATOM 750 C C . ASN A 1 90 ? -6.023 2.560 -11.453 1.00 89.38 90 ASN A C 1
ATOM 752 O O . ASN A 1 90 ? -6.553 2.672 -10.344 1.00 89.38 90 ASN A O 1
ATOM 756 N N . TYR A 1 91 ? -5.332 3.546 -12.027 1.00 87.56 91 TYR A N 1
ATOM 757 C CA . TYR A 1 91 ? -5.344 4.898 -11.489 1.00 87.56 91 TYR A CA 1
ATOM 758 C C . TYR A 1 91 ? -6.768 5.453 -11.568 1.00 87.56 91 TYR A C 1
ATOM 760 O O . TYR A 1 91 ? -7.378 5.482 -12.635 1.00 87.56 91 TYR A O 1
ATOM 768 N N . ASN A 1 92 ? -7.299 5.877 -10.427 1.00 85.75 92 ASN A N 1
ATOM 769 C CA . ASN A 1 92 ? -8.672 6.362 -10.281 1.00 85.75 92 ASN A CA 1
ATOM 770 C C . ASN A 1 92 ? -8.740 7.875 -10.002 1.00 85.75 92 ASN A C 1
ATOM 772 O O . ASN A 1 92 ? -9.786 8.370 -9.596 1.00 85.75 92 ASN A O 1
ATOM 776 N N . GLY A 1 93 ? -7.630 8.604 -10.162 1.00 86.44 93 GLY A N 1
ATOM 777 C CA . GLY A 1 93 ? -7.564 10.034 -9.852 1.00 86.44 93 GLY A CA 1
ATOM 778 C C . GLY A 1 93 ? -7.346 10.368 -8.373 1.00 86.44 93 GLY A C 1
ATOM 779 O O . GLY A 1 93 ? -7.182 11.542 -8.055 1.00 86.44 93 GLY A O 1
ATOM 780 N N . THR A 1 94 ? -7.326 9.385 -7.462 1.00 86.81 94 THR A N 1
ATOM 781 C CA . THR A 1 94 ? -7.214 9.643 -6.016 1.00 86.81 94 THR A CA 1
ATOM 782 C C . THR A 1 94 ? -5.810 9.391 -5.470 1.00 86.81 94 THR A C 1
ATOM 784 O O . THR A 1 94 ? -4.990 8.687 -6.063 1.00 86.81 94 THR A O 1
ATOM 787 N N . GLY A 1 95 ? -5.518 9.995 -4.313 1.00 88.31 95 GLY A N 1
ATOM 788 C CA . GLY A 1 95 ? -4.280 9.756 -3.570 1.00 88.31 95 GLY A CA 1
ATOM 789 C C . GLY A 1 95 ? -4.251 8.371 -2.923 1.00 88.31 95 GLY A C 1
ATOM 790 O O . GLY A 1 95 ? -3.299 7.613 -3.099 1.00 88.31 95 GLY A O 1
ATOM 791 N N . ALA A 1 96 ? -5.328 8.041 -2.218 1.00 91.50 96 ALA A N 1
ATOM 792 C CA . ALA A 1 96 ? -5.610 6.747 -1.615 1.00 91.50 96 ALA A CA 1
ATOM 793 C C . ALA A 1 96 ? -7.134 6.550 -1.544 1.00 91.50 96 ALA A C 1
ATOM 795 O O . ALA A 1 96 ? -7.892 7.504 -1.745 1.00 91.50 96 ALA A O 1
ATOM 796 N N . TYR A 1 97 ? -7.597 5.329 -1.293 1.00 91.50 97 TYR A N 1
ATOM 797 C CA . TYR A 1 97 ? -8.997 5.054 -0.966 1.00 91.50 97 TYR A CA 1
ATOM 798 C C . TYR A 1 97 ? -9.131 3.797 -0.105 1.00 91.50 97 TYR A C 1
ATOM 800 O O . TYR A 1 97 ? -8.262 2.927 -0.122 1.00 91.50 97 TYR A O 1
ATOM 808 N N . ALA A 1 98 ? -10.239 3.700 0.627 1.00 91.75 98 ALA A N 1
ATOM 809 C CA . ALA A 1 98 ? -10.615 2.514 1.384 1.00 91.75 98 ALA A CA 1
ATOM 810 C C . ALA A 1 98 ? -11.835 1.850 0.739 1.00 91.75 98 ALA A C 1
ATOM 812 O O . ALA A 1 98 ? -12.798 2.529 0.377 1.00 91.75 98 ALA A O 1
ATOM 813 N N . ALA A 1 99 ? -11.801 0.527 0.611 1.00 91.19 99 ALA A N 1
ATOM 814 C CA . ALA A 1 99 ? -12.963 -0.282 0.279 1.00 91.19 99 ALA A CA 1
ATOM 815 C C . ALA A 1 99 ? -13.459 -0.946 1.565 1.00 91.19 99 ALA A C 1
ATOM 817 O O . ALA A 1 99 ? -12.711 -1.675 2.209 1.00 91.19 99 ALA A O 1
ATOM 818 N N . ILE A 1 100 ? -14.708 -0.682 1.951 1.00 88.69 100 ILE A N 1
ATOM 819 C CA . ILE A 1 100 ? -15.321 -1.224 3.169 1.00 88.69 100 ILE A CA 1
ATOM 820 C C . ILE A 1 100 ? -16.622 -1.909 2.777 1.00 88.69 100 ILE A C 1
ATOM 822 O O . ILE A 1 100 ? -17.434 -1.336 2.049 1.00 88.69 100 ILE A O 1
ATOM 826 N N . TYR A 1 101 ? -16.822 -3.127 3.270 1.00 89.25 101 TYR A N 1
ATOM 827 C CA . TYR A 1 101 ? -18.018 -3.917 3.000 1.00 89.25 101 TYR A CA 1
ATOM 828 C C . TYR A 1 101 ? -18.891 -4.041 4.258 1.00 89.25 101 TYR A C 1
ATOM 830 O O . TYR A 1 101 ? -18.385 -3.880 5.370 1.00 89.25 101 TYR A O 1
ATOM 838 N N . PRO A 1 102 ? -20.206 -4.317 4.114 1.00 89.62 102 PRO A N 1
ATOM 839 C CA . PRO A 1 102 ? -21.118 -4.398 5.258 1.00 89.62 102 PRO A CA 1
ATOM 840 C C . PRO A 1 102 ? -20.733 -5.466 6.287 1.00 89.62 102 PRO A C 1
ATOM 842 O O . PRO A 1 102 ? -20.956 -5.276 7.480 1.00 89.62 102 PRO A O 1
ATOM 845 N N . ASN A 1 103 ? -20.154 -6.580 5.829 1.00 87.00 103 ASN A N 1
ATOM 846 C CA . ASN A 1 103 ? -19.572 -7.580 6.713 1.00 87.00 103 ASN A CA 1
ATOM 847 C C . ASN A 1 103 ? -18.1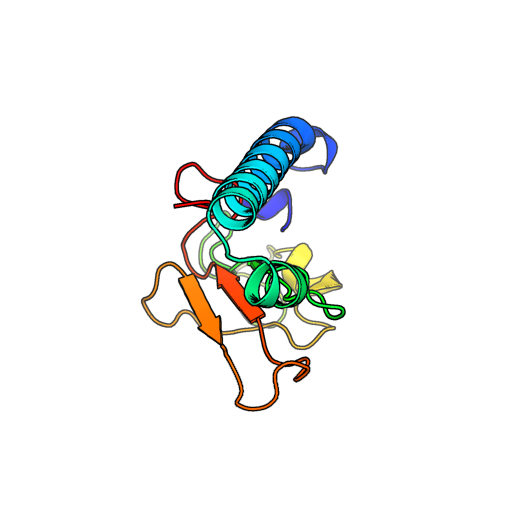79 -7.111 7.163 1.00 87.00 103 ASN A C 1
ATOM 849 O O . ASN A 1 103 ? -17.300 -6.896 6.328 1.00 87.00 103 ASN A O 1
ATOM 853 N N . SER A 1 104 ? -17.977 -6.980 8.477 1.00 76.94 104 SER A N 1
ATOM 854 C CA . SER A 1 104 ? -16.712 -6.524 9.065 1.00 76.94 104 SER A CA 1
ATOM 855 C C . SER A 1 104 ? -15.527 -7.444 8.779 1.00 76.94 104 SER A C 1
ATOM 857 O O . SER A 1 104 ? -14.394 -6.958 8.802 1.00 76.94 104 SER A O 1
ATOM 859 N N . ASP A 1 105 ? -15.799 -8.715 8.473 1.00 82.56 105 ASP A N 1
ATOM 860 C CA . ASP A 1 105 ? -14.800 -9.757 8.212 1.00 82.56 105 ASP A CA 1
ATOM 861 C C . ASP A 1 105 ? -14.643 -10.053 6.710 1.00 82.56 105 ASP A C 1
ATOM 863 O O . ASP A 1 105 ? -14.010 -11.031 6.311 1.00 82.56 105 ASP A O 1
ATOM 867 N N . ASP A 1 106 ? -15.238 -9.225 5.843 1.00 87.62 106 ASP A N 1
ATOM 868 C CA . ASP A 1 106 ? -15.076 -9.365 4.400 1.00 87.62 106 ASP A CA 1
ATOM 869 C C . ASP A 1 106 ? -13.621 -9.093 4.002 1.00 87.62 106 ASP A C 1
ATOM 871 O O . ASP A 1 106 ? -13.131 -7.965 4.106 1.00 87.62 106 ASP A O 1
ATOM 875 N N . ILE A 1 107 ? -12.955 -10.126 3.486 1.00 84.12 107 ILE A N 1
ATOM 876 C CA . ILE A 1 107 ? -11.549 -10.103 3.060 1.00 84.12 107 ILE A CA 1
ATOM 877 C C . ILE A 1 107 ? -11.256 -9.124 1.913 1.00 84.12 107 ILE A C 1
ATOM 879 O O . ILE A 1 107 ? -10.095 -8.888 1.576 1.00 84.12 107 ILE A O 1
ATOM 883 N N . ARG A 1 108 ? -12.293 -8.577 1.270 1.00 87.88 108 ARG A N 1
ATOM 884 C CA . ARG A 1 108 ? -12.152 -7.525 0.257 1.00 87.88 108 ARG A CA 1
ATOM 885 C C . ARG A 1 108 ? -11.997 -6.141 0.881 1.00 87.88 108 ARG A C 1
ATOM 887 O O . ARG A 1 108 ? -11.665 -5.209 0.152 1.00 87.88 108 ARG A O 1
ATOM 894 N N . THR A 1 109 ? -12.257 -5.997 2.181 1.00 90.88 109 THR A N 1
ATOM 895 C CA . THR A 1 109 ? -12.028 -4.750 2.913 1.00 90.88 109 THR A CA 1
ATOM 896 C C . THR A 1 109 ? -10.539 -4.449 2.918 1.00 90.88 109 THR A C 1
ATOM 898 O O . THR A 1 109 ? -9.750 -5.234 3.437 1.00 90.88 109 THR A O 1
ATOM 901 N N . ASP A 1 110 ? -10.145 -3.328 2.325 1.00 92.38 110 ASP A N 1
ATOM 902 C CA . ASP A 1 110 ? -8.744 -2.945 2.183 1.00 92.38 110 ASP A CA 1
ATOM 903 C C . ASP A 1 110 ? -8.566 -1.426 2.075 1.00 92.38 110 ASP A C 1
ATOM 905 O O . ASP A 1 110 ? -9.514 -0.673 1.837 1.00 92.38 110 ASP A O 1
ATOM 909 N N . VAL A 1 111 ? -7.326 -0.974 2.264 1.00 92.25 111 VAL A N 1
ATOM 910 C CA . VAL A 1 111 ? -6.902 0.399 1.965 1.00 92.25 111 VAL A CA 1
ATOM 911 C C . VAL A 1 111 ? -5.864 0.352 0.854 1.00 92.25 111 VAL A C 1
ATOM 913 O O . VAL A 1 111 ? -4.938 -0.455 0.886 1.00 92.25 111 VAL A O 1
ATOM 916 N N . LYS A 1 112 ? -6.005 1.218 -0.146 1.00 93.06 112 LYS A N 1
ATOM 917 C CA . LYS A 1 112 ? -5.139 1.270 -1.326 1.00 93.06 112 LYS A CA 1
ATOM 918 C C . LYS A 1 112 ? -4.552 2.665 -1.478 1.00 93.06 112 LYS A C 1
ATOM 920 O O . LYS A 1 112 ? -5.283 3.630 -1.693 1.00 93.06 112 LYS A O 1
ATOM 925 N N . TYR A 1 113 ? -3.230 2.770 -1.413 1.00 92.00 113 TYR A N 1
ATOM 926 C CA . TYR A 1 113 ? -2.490 4.015 -1.628 1.00 92.00 113 TYR A CA 1
ATOM 927 C C . TYR A 1 113 ? -2.147 4.159 -3.106 1.00 92.00 113 TYR A C 1
ATOM 929 O O . TYR A 1 113 ? -1.110 3.689 -3.547 1.00 92.00 113 TYR A O 1
ATOM 937 N N . VAL A 1 114 ? -3.034 4.752 -3.901 1.00 89.31 114 VAL A N 1
ATOM 938 C CA . VAL A 1 114 ? -2.924 4.776 -5.370 1.00 89.31 114 VAL A CA 1
ATOM 939 C C . VAL A 1 114 ? -1.764 5.654 -5.849 1.00 89.31 114 VAL A C 1
ATOM 941 O O . VAL A 1 114 ? -0.907 5.190 -6.600 1.00 89.31 114 VAL A O 1
ATOM 944 N N . HIS A 1 115 ? -1.735 6.915 -5.421 1.00 85.12 115 HIS A N 1
ATOM 945 C CA . HIS A 1 115 ? -0.690 7.879 -5.775 1.00 85.12 115 HIS A CA 1
ATOM 946 C C . HIS A 1 115 ? 0.210 8.213 -4.582 1.00 85.12 115 HIS A C 1
ATOM 948 O O . HIS A 1 115 ? 1.415 8.391 -4.751 1.00 85.12 115 HIS A O 1
ATOM 954 N N . LEU A 1 116 ? -0.369 8.262 -3.381 1.00 86.88 116 LEU A N 1
ATOM 955 C CA . LEU A 1 116 ? 0.363 8.504 -2.143 1.00 86.88 116 LEU A CA 1
ATOM 956 C C . LEU A 1 116 ? 1.219 7.293 -1.754 1.00 86.88 116 LEU A C 1
ATOM 958 O O . LEU A 1 116 ? 1.057 6.187 -2.269 1.00 86.88 116 LEU A O 1
ATOM 962 N N . GLU A 1 117 ? 2.135 7.509 -0.818 1.00 88.38 117 GLU A N 1
ATOM 963 C CA . GLU A 1 117 ? 3.009 6.472 -0.277 1.00 88.38 117 GLU A CA 1
ATOM 964 C C . GLU A 1 117 ? 2.605 6.158 1.161 1.00 88.38 117 GLU A C 1
ATOM 966 O O . GLU A 1 117 ? 2.621 7.041 2.015 1.00 88.38 117 GLU A O 1
ATOM 971 N N . MET A 1 118 ? 2.293 4.890 1.450 1.00 88.75 118 MET A N 1
ATOM 972 C CA . MET A 1 118 ? 1.839 4.460 2.786 1.00 88.75 118 MET A CA 1
ATOM 973 C C . MET A 1 118 ? 2.874 4.701 3.899 1.00 88.75 118 MET A C 1
ATOM 975 O O . MET A 1 118 ? 2.516 4.763 5.072 1.00 88.75 118 MET A O 1
ATOM 979 N N . VAL A 1 119 ? 4.157 4.778 3.526 1.00 89.62 119 VAL A N 1
ATOM 980 C CA . VAL A 1 119 ? 5.300 5.027 4.421 1.00 89.62 119 VAL A CA 1
ATOM 981 C C . VAL A 1 119 ? 5.917 6.416 4.210 1.00 89.62 119 VAL A C 1
ATOM 983 O O . VAL A 1 119 ? 6.935 6.736 4.820 1.00 89.62 119 VAL A O 1
ATOM 986 N N . GLY A 1 120 ? 5.327 7.228 3.329 1.00 84.31 120 GLY A N 1
ATOM 987 C CA . GLY A 1 120 ? 5.736 8.610 3.103 1.00 84.31 120 GLY A CA 1
ATOM 988 C C . GLY A 1 120 ? 5.212 9.545 4.194 1.00 84.31 120 GLY A C 1
ATOM 989 O O . GLY A 1 120 ? 4.464 9.137 5.080 1.00 84.31 120 GLY A O 1
ATOM 990 N N . GLU A 1 121 ? 5.573 10.824 4.104 1.00 79.38 121 GLU A N 1
ATOM 991 C CA . GLU A 1 121 ? 5.189 11.865 5.074 1.00 79.38 121 GLU A CA 1
ATOM 992 C C . GLU A 1 121 ? 3.673 11.928 5.331 1.00 79.38 121 GLU A C 1
ATOM 994 O O . GLU A 1 121 ? 3.243 12.038 6.476 1.00 79.38 121 GLU A O 1
ATOM 999 N N . TYR A 1 122 ? 2.868 11.770 4.278 1.00 81.31 122 TYR A N 1
ATOM 1000 C CA . TYR A 1 122 ? 1.403 11.814 4.337 1.00 81.31 122 TYR A CA 1
ATOM 1001 C C . TYR A 1 122 ? 0.751 10.435 4.485 1.00 81.31 122 TYR A C 1
ATOM 1003 O O . TYR A 1 122 ? -0.467 10.322 4.404 1.00 81.31 122 TYR A O 1
ATOM 1011 N N . GLY A 1 123 ? 1.538 9.370 4.664 1.00 82.44 123 GLY A N 1
ATOM 1012 C CA . GLY A 1 123 ? 1.020 8.004 4.705 1.00 82.44 123 GLY A CA 1
ATOM 1013 C C . GLY A 1 123 ? 0.096 7.743 5.895 1.00 82.44 123 GLY A C 1
ATOM 1014 O O . GLY A 1 123 ? -0.861 6.993 5.767 1.00 82.44 123 GLY A O 1
ATOM 1015 N N . ILE A 1 124 ? 0.365 8.384 7.032 1.00 81.56 124 ILE A N 1
ATOM 1016 C CA . ILE A 1 124 ? -0.330 8.165 8.317 1.00 81.56 124 ILE A CA 1
ATOM 1017 C C . ILE A 1 124 ? -1.383 9.258 8.590 1.00 81.56 124 ILE A C 1
ATOM 1019 O O . ILE A 1 124 ? -2.119 9.175 9.572 1.00 81.56 124 ILE A O 1
ATOM 1023 N N . SER A 1 125 ? -1.420 10.290 7.741 1.00 71.81 125 SER A N 1
ATOM 1024 C CA . SER A 1 125 ? -2.309 11.451 7.862 1.00 71.81 125 SER A CA 1
ATOM 1025 C C . SER A 1 125 ? -3.774 11.121 7.600 1.00 71.81 125 SER A C 1
ATOM 1027 O O . SER A 1 125 ? -4.062 10.176 6.836 1.00 71.81 125 SER A O 1
#

InterPro domains:
  IPR011505 Peptidase M26, C-terminal domain [PF07580] (7-125)